Protein AF-A0A2P5BT93-F1 (afdb_monomer)

Nearest PDB structures (foldseek):
  8hjg-assembly2_B  TM=9.928E-01  e=2.5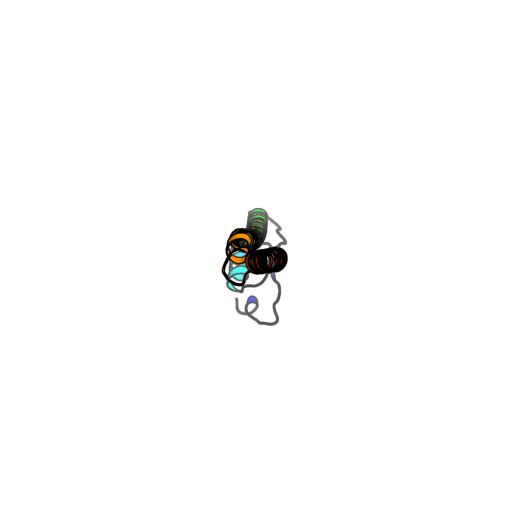10E-03  Siraitia grosvenorii
  8hjl-assembly1_B  TM=9.940E-01  e=2.510E-03  Siraitia grosvenorii
  8hjf-assembly1_B  TM=9.928E-01  e=3.317E-03  Siraitia grosvenorii
  7yf5-assembly1_A  TM=9.701E-01  e=2.874E-02  Homo sapiens
  7yf5-assembly1_B  TM=9.695E-01  e=6.629E-02  Homo sapiens

Solvent-accessible surface area (backbone atoms only — not comparable to full-atom values): 5683 Å² total; per-residue (Å²): 106,86,65,57,61,33,89,89,49,77,63,42,82,39,43,28,46,70,68,58,49,52,52,28,61,76,44,72,32,52,71,46,73,52,56,82,63,84,67,11,57,58,46,38,48,51,55,54,52,50,54,54,51,52,54,48,54,52,52,51,52,54,49,51,51,53,52,51,54,60,68,47,42,64,60,53,27,60,35,94,84,16,65,56,34,49,53,50,53,52,52,51,53,51,53,53,57,62,73,76,107

Organism: Trema orientale (NCBI:txid63057)

pLDDT: mean 88.94, std 6.14, range [55.22, 97.0]

InterPro domains:
  IPR002213 UDP-glucuronosyl/UDP-glucosyltransferase [PF00201] (3-70)

Sequence (101 aa):
MKILTHKSVQGFLSHCGWNSVLESISAGVPILTWPMMAEQSQNARMVLEEIKSQELKKMVEELRKKVKEVADMPKKAVEKGGFSWQALNSLINEACKFRAK

Secondary structure (DSSP, 8-state):
-TTTTSTT---EEE---HHHHHHHHHHTPPEEE---STTHHHHHHHHHHHHHHHHHHHHHHHHHHHHHHHHHHHHHHHSTTSHHHHHHHHHHHHHHHHHT-

Mean predicted aligned error: 9.79 Å

Foldseek 3Di:
DVVLLDPVQQEAEDLQDPVVVVVCVVSVHHYDHDHDDDCSVVSVVVVVVVVVVVVVVVVVVVVVVVVVVVVCLVVQQCPVPHVVVVVVVVVVVVVVVVVVD

Structure (mmCIF, N/CA/C/O backbone):
data_AF-A0A2P5BT93-F1
#
_entry.id   AF-A0A2P5BT93-F1
#
loop_
_atom_site.group_PDB
_atom_site.id
_atom_site.type_symbol
_atom_site.label_atom_id
_atom_site.label_alt_id
_atom_site.label_comp_id
_atom_site.label_asym_id
_atom_site.label_entity_id
_atom_site.label_seq_id
_atom_site.pdbx_PDB_ins_code
_atom_site.Cartn_x
_atom_site.Cartn_y
_atom_site.Cartn_z
_atom_site.occupancy
_atom_site.B_iso_or_equiv
_atom_site.auth_seq_id
_atom_site.auth_comp_id
_atom_site.auth_asym_id
_atom_site.auth_atom_id
_atom_site.pdbx_PDB_model_num
ATOM 1 N N . MET A 1 1 ? 3.382 2.830 -23.163 1.00 66.56 1 MET A N 1
ATOM 2 C CA . MET A 1 1 ? 2.074 2.500 -22.516 1.00 66.56 1 MET A CA 1
ATOM 3 C C . MET A 1 1 ? 1.139 1.459 -23.175 1.00 66.56 1 MET A C 1
ATOM 5 O O . MET A 1 1 ? 0.402 0.838 -22.415 1.00 66.56 1 MET A O 1
ATOM 9 N N . LYS A 1 2 ? 1.091 1.219 -24.503 1.00 81.88 2 LYS A N 1
ATOM 10 C CA . LYS A 1 2 ? 0.090 0.285 -25.106 1.00 81.88 2 LYS A CA 1
ATOM 11 C C . LYS A 1 2 ? 0.085 -1.143 -24.521 1.00 81.88 2 LYS A C 1
ATOM 13 O O . LYS A 1 2 ? -0.960 -1.773 -24.488 1.00 81.88 2 LYS A O 1
ATOM 18 N N . ILE A 1 3 ? 1.238 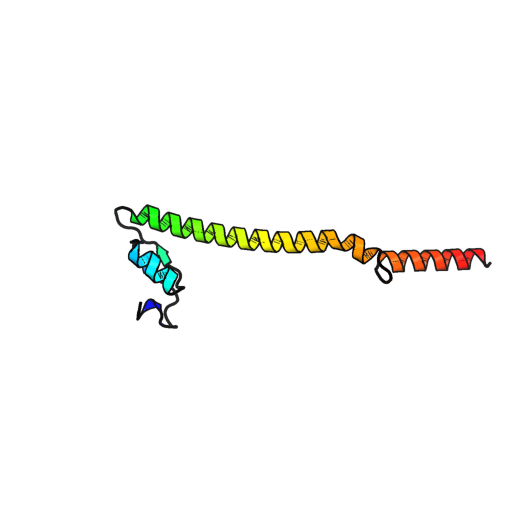-1.636 -24.061 1.00 90.19 3 ILE A N 1
ATOM 19 C CA . ILE A 1 3 ? 1.370 -2.978 -23.467 1.00 90.19 3 ILE A CA 1
ATOM 20 C C . ILE A 1 3 ? 0.985 -2.961 -21.982 1.00 90.19 3 ILE A C 1
ATOM 22 O O . ILE A 1 3 ? 0.150 -3.751 -21.567 1.00 90.19 3 ILE A O 1
ATOM 26 N N . LEU A 1 4 ? 1.533 -2.030 -21.190 1.00 90.25 4 LEU A N 1
ATOM 27 C CA . LEU A 1 4 ? 1.289 -1.963 -19.738 1.00 90.25 4 LEU A CA 1
ATOM 28 C C . LEU A 1 4 ? -0.175 -1.688 -19.367 1.00 90.25 4 LEU A C 1
ATOM 30 O O . LEU A 1 4 ? -0.612 -2.062 -18.292 1.00 90.25 4 LEU A O 1
ATOM 34 N N . THR A 1 5 ? -0.939 -1.056 -20.254 1.00 92.69 5 THR A N 1
ATOM 35 C CA . THR A 1 5 ? -2.373 -0.782 -20.039 1.00 92.69 5 THR A CA 1
ATOM 36 C C . THR A 1 5 ? -3.277 -1.963 -20.397 1.00 92.69 5 THR A C 1
ATOM 38 O O . THR A 1 5 ? -4.489 -1.908 -20.187 1.00 92.69 5 THR A O 1
ATOM 41 N N . HIS A 1 6 ? -2.720 -3.038 -20.958 1.00 93.25 6 HIS A N 1
ATOM 42 C CA . HIS A 1 6 ? -3.491 -4.213 -21.330 1.00 93.25 6 HIS A CA 1
ATOM 43 C C . HIS A 1 6 ? -3.895 -5.015 -20.086 1.00 93.25 6 HIS A C 1
ATOM 45 O O . HIS A 1 6 ? -3.054 -5.321 -19.246 1.00 93.25 6 HIS A O 1
ATOM 51 N N . LYS A 1 7 ? -5.165 -5.440 -19.999 1.00 91.44 7 LYS A N 1
ATOM 52 C CA . LYS A 1 7 ? -5.728 -6.129 -18.815 1.00 91.44 7 LYS A CA 1
ATOM 53 C C . LYS A 1 7 ? -4.982 -7.402 -18.395 1.00 91.44 7 LYS A C 1
ATOM 55 O O . LYS A 1 7 ? -5.062 -7.798 -17.240 1.00 91.44 7 LYS A O 1
ATOM 60 N N . SER A 1 8 ? -4.289 -8.063 -19.323 1.00 94.75 8 SER A N 1
ATOM 61 C CA . SER A 1 8 ? -3.494 -9.265 -19.021 1.00 94.75 8 SER A CA 1
ATOM 62 C C . SER A 1 8 ? -2.170 -8.966 -18.309 1.00 94.75 8 SER A C 1
ATOM 64 O O . SER A 1 8 ? -1.547 -9.892 -17.796 1.00 94.75 8 SER A O 1
ATOM 66 N N . VAL A 1 9 ? -1.718 -7.708 -18.290 1.00 93.44 9 VAL A N 1
ATOM 67 C CA . VAL A 1 9 ? -0.477 -7.310 -17.622 1.00 93.44 9 VAL A CA 1
ATOM 68 C C . VAL A 1 9 ? -0.780 -6.996 -16.162 1.00 93.44 9 VAL A C 1
ATOM 70 O O . VAL A 1 9 ? -1.511 -6.062 -15.854 1.00 93.44 9 VAL A O 1
ATOM 73 N N . GLN A 1 10 ? -0.202 -7.791 -15.263 1.00 91.94 10 GLN A N 1
ATOM 74 C CA . GLN A 1 10 ? -0.382 -7.652 -13.811 1.00 91.94 10 GLN A CA 1
ATOM 75 C C . GLN A 1 10 ? 0.891 -7.200 -13.086 1.00 91.94 10 GLN A C 1
ATOM 77 O O . GLN A 1 10 ? 0.860 -6.950 -11.886 1.00 91.94 10 GLN A O 1
ATOM 82 N N . GLY A 1 11 ? 2.013 -7.092 -13.797 1.00 91.12 11 GLY A N 1
ATOM 83 C CA . GLY A 1 11 ? 3.284 -6.679 -13.221 1.00 91.12 11 GLY A CA 1
ATOM 84 C C . GLY A 1 11 ? 4.273 -6.239 -14.291 1.00 91.12 11 GLY A C 1
ATOM 85 O O . GLY A 1 11 ? 4.186 -6.667 -15.444 1.00 91.12 11 GLY A O 1
ATOM 86 N N . PHE A 1 12 ? 5.212 -5.383 -13.899 1.00 93.56 12 PHE A N 1
ATOM 87 C CA . PHE A 1 12 ? 6.243 -4.840 -14.774 1.00 93.56 12 PHE A CA 1
ATOM 88 C C . PHE A 1 12 ? 7.628 -5.004 -14.140 1.00 93.56 12 PHE A C 1
ATOM 90 O O . PHE A 1 12 ? 7.938 -4.361 -13.145 1.00 93.56 12 PHE A O 1
ATOM 97 N N . LEU A 1 13 ? 8.479 -5.859 -14.709 1.00 93.62 13 LEU A N 1
ATOM 98 C CA . LEU A 1 13 ? 9.884 -5.965 -14.308 1.00 93.62 13 LEU A CA 1
ATOM 99 C C . LEU A 1 13 ? 10.692 -4.872 -15.011 1.00 93.62 13 LEU A C 1
ATOM 101 O O . LEU A 1 13 ? 10.675 -4.784 -16.239 1.00 93.62 13 LEU A O 1
ATOM 105 N N . SER A 1 14 ? 11.408 -4.049 -14.250 1.00 92.19 14 SER A N 1
ATOM 106 C CA . SER A 1 14 ? 12.178 -2.943 -14.815 1.00 92.19 14 SER A CA 1
ATOM 107 C C . SER A 1 14 ? 13.442 -2.665 -14.019 1.00 92.19 14 SER A C 1
ATOM 109 O O . SER A 1 14 ? 13.504 -2.886 -12.812 1.00 92.19 14 SER A O 1
ATOM 111 N N . HIS A 1 15 ? 14.430 -2.088 -14.697 1.00 91.19 15 HIS A N 1
ATOM 112 C CA . HIS A 1 15 ? 15.636 -1.568 -14.071 1.00 91.19 15 HIS A CA 1
ATOM 113 C C . HIS A 1 15 ? 15.407 -0.292 -13.246 1.00 91.19 15 HIS A C 1
ATOM 115 O O . HIS A 1 15 ? 16.361 0.267 -12.731 1.00 91.19 15 HIS A O 1
ATOM 121 N N . CYS A 1 16 ? 14.169 0.193 -13.119 1.00 91.25 16 CYS A N 1
ATOM 122 C CA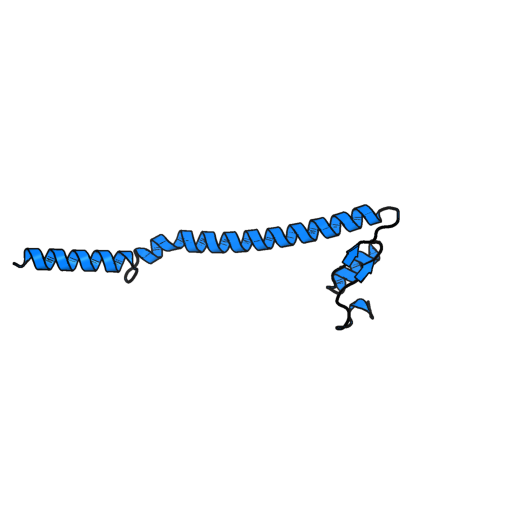 . CYS A 1 16 ? 13.817 1.390 -12.344 1.00 91.25 16 CYS A CA 1
ATOM 123 C C . CYS A 1 16 ? 14.430 2.696 -12.864 1.00 91.25 16 CYS A C 1
ATOM 125 O O . CYS A 1 16 ? 14.667 3.630 -12.096 1.00 91.25 16 CYS A O 1
ATOM 127 N N . GLY A 1 17 ? 14.646 2.803 -14.175 1.00 91.44 17 GLY A N 1
ATOM 128 C CA . GLY A 1 17 ? 14.833 4.107 -14.806 1.00 91.44 17 GLY A CA 1
ATOM 129 C C . GLY A 1 17 ? 13.586 4.969 -14.596 1.00 91.44 17 GLY A C 1
ATOM 130 O O . GLY A 1 17 ? 12.465 4.452 -14.586 1.00 91.44 17 GLY A O 1
ATOM 131 N N . TRP A 1 18 ? 13.766 6.280 -14.430 1.00 91.25 18 TRP A N 1
ATOM 132 C CA . TRP A 1 18 ? 12.678 7.187 -14.037 1.00 91.25 18 TRP A CA 1
ATOM 133 C C . TRP A 1 18 ? 11.459 7.124 -14.974 1.00 91.25 18 TRP A C 1
ATOM 135 O O . TRP A 1 18 ? 10.318 7.058 -14.519 1.00 91.25 18 TRP A O 1
ATOM 145 N N . ASN A 1 19 ? 11.692 7.017 -16.286 1.00 92.19 19 ASN A N 1
ATOM 146 C CA . ASN A 1 19 ? 10.619 6.857 -17.273 1.00 92.19 19 ASN A CA 1
ATOM 147 C C . ASN A 1 19 ? 9.810 5.571 -17.056 1.00 92.19 19 ASN A C 1
ATOM 149 O O . ASN A 1 19 ? 8.585 5.602 -17.108 1.00 92.19 19 ASN A O 1
ATOM 153 N N . SER A 1 20 ? 10.473 4.447 -16.771 1.00 91.38 20 SER A N 1
ATOM 154 C CA . SER A 1 20 ? 9.782 3.179 -16.519 1.00 91.38 20 SER A CA 1
ATOM 155 C C . SER A 1 20 ? 8.967 3.213 -15.229 1.00 91.38 20 SER A C 1
ATOM 157 O O . SER A 1 20 ? 7.868 2.664 -15.192 1.00 91.38 20 SER A O 1
ATOM 159 N N . VAL A 1 21 ? 9.468 3.885 -14.188 1.00 91.62 21 VAL A N 1
ATOM 160 C CA . VAL A 1 21 ? 8.706 4.107 -12.950 1.00 91.62 21 VAL A CA 1
ATOM 161 C C . VAL A 1 21 ? 7.427 4.893 -13.253 1.00 91.62 21 VAL A C 1
ATOM 163 O O . VAL A 1 21 ? 6.339 4.461 -12.870 1.00 91.62 21 VAL A O 1
ATOM 166 N N . LEU A 1 22 ? 7.529 5.992 -14.006 1.00 91.19 22 LEU A N 1
ATOM 167 C CA . LEU A 1 22 ? 6.372 6.806 -14.387 1.00 91.19 22 LEU A CA 1
ATOM 168 C C . LEU A 1 22 ? 5.373 6.049 -15.270 1.00 91.19 22 LEU A C 1
ATOM 170 O O . LEU A 1 22 ? 4.165 6.184 -15.067 1.00 91.19 22 LEU A O 1
ATOM 174 N N . GLU A 1 23 ? 5.841 5.232 -16.215 1.00 92.31 23 GLU A N 1
ATOM 175 C CA . GLU A 1 23 ? 4.963 4.390 -17.033 1.00 92.31 23 GLU A CA 1
ATOM 176 C C . GLU A 1 23 ? 4.203 3.361 -16.187 1.00 92.31 23 GLU A C 1
ATOM 178 O O . GLU A 1 23 ? 3.008 3.160 -16.412 1.00 92.31 23 GLU A O 1
ATOM 183 N N . SER A 1 24 ? 4.865 2.747 -15.200 1.00 91.56 24 SER A N 1
ATOM 184 C CA . SER A 1 24 ? 4.240 1.781 -14.288 1.00 91.56 24 SER A CA 1
ATOM 185 C C . SER A 1 24 ? 3.157 2.430 -13.433 1.00 91.56 24 SER A C 1
ATOM 187 O O . SER A 1 24 ? 2.043 1.914 -13.349 1.00 91.56 24 SER A O 1
ATOM 189 N N . ILE A 1 25 ? 3.465 3.593 -12.846 1.00 89.81 25 ILE A N 1
ATOM 190 C CA . ILE A 1 25 ? 2.527 4.365 -12.021 1.00 89.81 25 ILE A CA 1
ATOM 191 C C . ILE A 1 25 ? 1.329 4.805 -12.863 1.00 89.81 25 ILE A C 1
ATOM 193 O O . ILE A 1 25 ? 0.186 4.604 -12.461 1.00 89.81 25 ILE A O 1
ATOM 197 N N . SER A 1 26 ? 1.579 5.344 -14.058 1.00 91.00 26 SER A N 1
ATOM 198 C CA . SER A 1 26 ? 0.522 5.818 -14.960 1.00 91.00 26 SER A CA 1
ATOM 199 C C . SER A 1 26 ? -0.373 4.682 -15.460 1.00 91.00 26 SER A C 1
ATOM 201 O O . SER A 1 26 ? -1.559 4.893 -15.698 1.00 91.00 26 SER A O 1
ATOM 203 N N . ALA A 1 27 ? 0.178 3.477 -15.631 1.00 92.00 27 ALA A N 1
ATOM 204 C CA . ALA A 1 27 ? -0.588 2.294 -16.016 1.00 92.00 27 ALA A CA 1
ATOM 205 C C . ALA A 1 27 ? -1.282 1.607 -14.824 1.00 92.00 27 ALA A C 1
ATOM 207 O O . ALA A 1 27 ? -2.109 0.726 -15.043 1.00 92.00 27 ALA A O 1
ATOM 208 N N . GLY A 1 28 ? -0.956 1.984 -13.582 1.00 90.06 28 GLY A N 1
ATOM 209 C CA . GLY A 1 28 ? -1.465 1.329 -12.375 1.00 90.06 28 GLY A CA 1
ATOM 210 C C . GLY A 1 28 ? -0.952 -0.102 -12.190 1.00 90.06 28 GLY A C 1
ATOM 211 O O . GLY A 1 28 ? -1.615 -0.911 -11.546 1.00 90.06 28 GLY A O 1
ATOM 212 N N . VAL A 1 29 ? 0.208 -0.430 -12.767 1.00 91.88 29 VAL A N 1
ATOM 213 C CA . VAL A 1 29 ? 0.795 -1.774 -12.719 1.00 91.88 29 VAL A CA 1
ATOM 214 C C . VAL A 1 29 ? 1.912 -1.807 -11.669 1.00 91.88 29 VAL A C 1
ATOM 216 O O . VAL A 1 29 ? 2.769 -0.919 -11.678 1.00 91.88 29 VAL A O 1
ATOM 219 N N . PRO A 1 30 ? 1.950 -2.810 -10.774 1.00 90.31 30 PRO A N 1
ATOM 220 C CA . PRO A 1 30 ? 3.057 -3.000 -9.839 1.00 90.31 30 PRO A CA 1
ATOM 221 C C . PRO A 1 30 ? 4.401 -3.188 -10.556 1.00 90.31 30 PRO A C 1
ATOM 223 O O . PRO A 1 30 ? 4.503 -3.979 -11.497 1.00 90.31 30 PRO A O 1
ATOM 226 N N . ILE A 1 31 ? 5.443 -2.502 -10.081 1.00 92.19 31 ILE A N 1
ATOM 227 C CA . ILE A 1 31 ? 6.807 -2.611 -10.614 1.00 92.19 31 ILE A CA 1
ATOM 228 C C . ILE A 1 31 ? 7.656 -3.546 -9.747 1.00 92.19 31 ILE A C 1
ATOM 230 O O . ILE A 1 31 ? 7.763 -3.362 -8.535 1.00 92.19 31 ILE A O 1
ATOM 234 N N . LEU A 1 32 ? 8.283 -4.542 -10.372 1.00 91.44 32 LEU A N 1
ATOM 235 C CA . LEU A 1 32 ? 9.330 -5.352 -9.761 1.00 91.44 32 LEU A CA 1
ATOM 236 C C . LEU A 1 32 ? 10.681 -4.732 -10.118 1.00 91.44 32 LEU A C 1
ATOM 238 O O . LEU A 1 32 ? 11.027 -4.590 -11.292 1.00 91.44 32 LEU A O 1
ATOM 242 N N . THR A 1 33 ? 11.423 -4.323 -9.094 1.00 90.75 33 THR A N 1
ATOM 243 C CA . THR A 1 33 ? 12.639 -3.527 -9.256 1.00 90.75 33 THR A CA 1
ATOM 244 C C . THR A 1 33 ? 13.865 -4.411 -9.491 1.00 90.75 33 THR A C 1
ATOM 246 O O . THR A 1 33 ? 14.186 -5.238 -8.639 1.00 90.75 33 THR A O 1
ATOM 249 N N . TRP A 1 34 ? 14.586 -4.199 -10.592 1.00 92.44 34 TRP A N 1
ATOM 250 C CA . TRP A 1 34 ? 15.845 -4.880 -10.929 1.00 92.44 34 TRP A CA 1
ATOM 251 C C . TRP A 1 34 ? 16.942 -3.868 -11.314 1.00 92.44 34 TRP A C 1
ATOM 253 O O . TRP A 1 34 ? 17.359 -3.808 -12.472 1.00 92.44 34 TRP A O 1
ATOM 263 N N . PRO A 1 35 ? 17.377 -2.995 -10.387 1.00 89.06 35 PRO A N 1
ATOM 264 C CA . PRO A 1 35 ? 18.322 -1.926 -10.704 1.00 89.06 35 PRO A CA 1
ATOM 265 C C . PRO A 1 35 ? 19.679 -2.490 -11.142 1.00 89.06 35 PRO A C 1
ATOM 267 O O . PRO A 1 35 ? 20.183 -3.435 -10.539 1.00 89.06 35 PRO A O 1
ATOM 270 N N . MET A 1 36 ? 20.280 -1.894 -12.174 1.00 87.56 36 MET A N 1
ATOM 271 C CA . MET A 1 36 ? 21.562 -2.343 -12.728 1.00 87.56 36 MET A CA 1
ATOM 272 C C . MET A 1 36 ? 22.681 -1.320 -12.517 1.00 87.56 36 MET A C 1
ATOM 274 O O . MET A 1 36 ? 23.755 -1.706 -12.069 1.00 87.56 36 MET A O 1
ATOM 278 N N . MET A 1 37 ? 22.456 -0.031 -12.812 1.00 86.12 37 MET A N 1
ATOM 279 C CA . MET A 1 37 ? 23.468 1.037 -12.676 1.00 86.12 37 MET A CA 1
ATOM 280 C C . MET A 1 37 ? 22.843 2.424 -12.423 1.00 86.12 37 MET A C 1
ATOM 282 O O . MET A 1 37 ? 21.641 2.605 -12.589 1.00 86.12 37 MET A O 1
ATOM 286 N N . ALA A 1 38 ? 23.670 3.415 -12.065 1.00 86.25 38 ALA A N 1
ATOM 287 C CA . ALA A 1 38 ? 23.291 4.826 -11.886 1.00 86.25 38 ALA A CA 1
ATOM 288 C C . ALA A 1 38 ? 22.216 5.067 -10.795 1.00 86.25 38 ALA A C 1
ATOM 290 O O . ALA A 1 38 ? 22.258 4.445 -9.731 1.00 86.25 38 ALA A O 1
ATOM 291 N N . GLU A 1 39 ? 21.274 5.986 -11.023 1.00 87.00 39 GLU A N 1
ATOM 292 C CA . GLU A 1 39 ? 20.245 6.425 -10.065 1.00 87.00 39 GLU A CA 1
ATOM 293 C C . GLU A 1 39 ? 19.106 5.410 -9.856 1.00 87.00 39 GLU A C 1
ATOM 295 O O . GLU A 1 39 ? 18.229 5.583 -9.009 1.00 87.00 39 GLU A O 1
ATOM 300 N N . GLN A 1 40 ? 19.132 4.306 -10.598 1.00 88.88 40 GLN A N 1
ATOM 301 C CA . GLN A 1 40 ? 18.116 3.254 -10.588 1.00 88.88 40 GLN A CA 1
ATOM 302 C C . GLN A 1 40 ? 17.872 2.657 -9.199 1.00 88.88 40 GLN A C 1
ATOM 304 O O . GLN A 1 40 ? 16.738 2.335 -8.843 1.00 88.88 40 GLN A O 1
ATOM 309 N N . SER A 1 41 ? 18.927 2.534 -8.391 1.00 88.25 41 SER A N 1
ATOM 310 C CA . SER A 1 41 ? 18.836 2.050 -7.011 1.00 88.25 41 SER A CA 1
ATOM 311 C C . SER A 1 41 ? 18.082 3.031 -6.105 1.00 88.25 41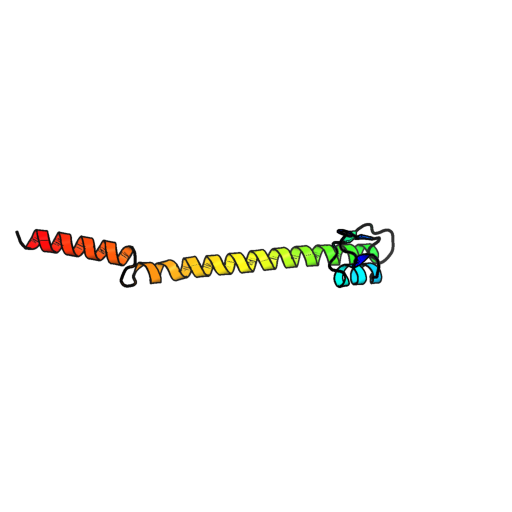 SER A C 1
ATOM 313 O O . SER A 1 41 ? 17.282 2.610 -5.267 1.00 88.25 41 SER A O 1
ATOM 315 N N . GLN A 1 42 ? 18.274 4.337 -6.307 1.00 89.50 42 GLN A N 1
ATOM 316 C CA . GLN A 1 42 ? 17.565 5.388 -5.578 1.00 89.50 42 GLN A CA 1
ATOM 317 C C . GLN A 1 42 ? 16.092 5.431 -5.987 1.00 89.50 42 GLN A C 1
ATOM 319 O O . GLN A 1 42 ? 15.221 5.479 -5.120 1.00 89.50 42 GLN A O 1
ATOM 324 N N . ASN A 1 43 ? 15.804 5.315 -7.285 1.00 89.62 43 ASN A N 1
ATOM 325 C CA . ASN A 1 43 ? 14.434 5.234 -7.792 1.00 89.62 43 ASN A CA 1
ATOM 326 C C . ASN A 1 43 ? 13.702 3.999 -7.248 1.00 89.62 43 ASN A C 1
ATOM 328 O O . ASN A 1 43 ? 12.574 4.108 -6.773 1.00 89.62 43 ASN A O 1
ATOM 332 N N . ALA A 1 44 ? 14.351 2.829 -7.261 1.00 89.75 44 ALA A N 1
ATOM 333 C CA . ALA A 1 44 ? 13.792 1.602 -6.695 1.00 89.75 44 ALA A CA 1
ATOM 334 C C . ALA A 1 44 ? 13.455 1.770 -5.205 1.00 89.75 44 ALA A C 1
ATOM 336 O O . ALA A 1 44 ? 12.371 1.388 -4.760 1.00 89.75 44 ALA A O 1
ATOM 337 N N . ARG A 1 45 ? 14.359 2.391 -4.438 1.00 89.31 45 ARG A N 1
ATOM 338 C CA . ARG A 1 45 ? 14.140 2.680 -3.020 1.00 89.31 45 ARG A CA 1
ATOM 339 C C . ARG A 1 45 ? 12.967 3.637 -2.802 1.00 89.31 45 ARG A C 1
ATOM 341 O O . ARG A 1 45 ? 12.129 3.352 -1.954 1.00 89.31 45 ARG A O 1
ATOM 348 N N . MET A 1 46 ? 12.876 4.713 -3.582 1.00 89.31 46 MET A N 1
ATOM 349 C CA . MET A 1 46 ? 11.779 5.682 -3.498 1.00 89.31 46 MET A CA 1
ATOM 350 C C . MET A 1 46 ? 10.417 5.015 -3.729 1.00 89.31 46 MET A C 1
ATOM 352 O O . MET A 1 46 ? 9.484 5.236 -2.960 1.00 89.31 46 MET A O 1
ATOM 356 N N . VAL A 1 47 ? 10.311 4.151 -4.743 1.00 87.81 47 VAL A N 1
ATOM 357 C CA . VAL A 1 47 ? 9.070 3.414 -5.026 1.00 87.81 47 VAL A CA 1
ATOM 358 C C . VAL A 1 47 ? 8.678 2.514 -3.849 1.00 87.81 47 VAL A C 1
ATOM 360 O O . VAL A 1 47 ? 7.518 2.504 -3.440 1.00 87.81 47 VAL A O 1
ATOM 363 N N . LEU A 1 48 ? 9.634 1.784 -3.267 1.00 86.25 48 LEU A N 1
ATOM 364 C CA . LEU A 1 48 ? 9.378 0.919 -2.111 1.00 86.25 48 LEU A CA 1
ATOM 365 C C . LEU A 1 48 ? 8.981 1.708 -0.857 1.00 86.25 48 LEU A C 1
ATOM 367 O O . LEU A 1 48 ? 8.110 1.271 -0.105 1.00 86.25 48 LEU A O 1
ATOM 371 N N . GLU A 1 49 ? 9.622 2.849 -0.608 1.00 88.75 49 GLU A N 1
ATOM 372 C CA . GLU A 1 49 ? 9.301 3.721 0.524 1.00 88.75 49 GLU A CA 1
ATOM 373 C C . GLU A 1 49 ? 7.894 4.316 0.394 1.00 88.75 49 GLU A C 1
ATOM 375 O O . GLU A 1 49 ? 7.142 4.315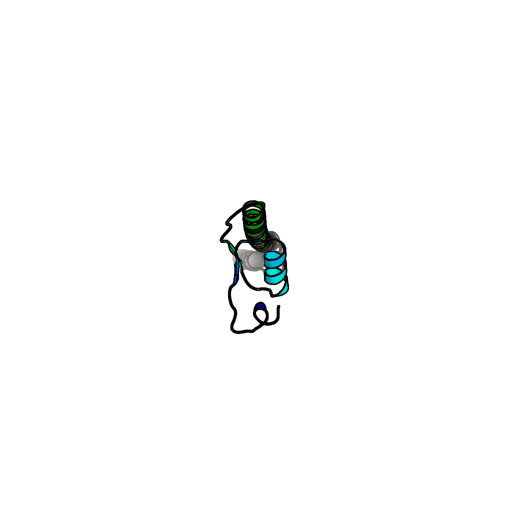 1.372 1.00 88.75 49 GLU A O 1
ATOM 380 N N . GLU A 1 50 ? 7.491 4.737 -0.807 1.00 85.19 50 GLU A N 1
ATOM 381 C CA . GLU A 1 50 ? 6.146 5.270 -1.028 1.00 85.19 50 GLU A CA 1
ATOM 382 C C . GLU A 1 50 ? 5.072 4.188 -0.854 1.00 85.19 50 GLU A C 1
ATOM 384 O O . GLU A 1 50 ? 4.064 4.435 -0.193 1.00 85.19 50 GLU A O 1
ATOM 389 N N . ILE A 1 51 ? 5.296 2.960 -1.344 1.00 80.81 51 ILE A N 1
ATOM 390 C CA . ILE A 1 51 ? 4.361 1.839 -1.125 1.00 80.81 51 ILE A CA 1
ATOM 391 C C . ILE A 1 51 ? 4.158 1.589 0.377 1.00 80.81 51 ILE A C 1
ATOM 393 O O . ILE A 1 51 ? 3.018 1.542 0.845 1.00 80.81 51 ILE A O 1
ATOM 397 N N . LYS A 1 52 ? 5.247 1.521 1.153 1.00 79.50 52 LYS A N 1
ATOM 398 C CA . LYS A 1 52 ? 5.181 1.344 2.615 1.00 79.50 52 LYS A CA 1
ATOM 399 C C . LYS A 1 52 ? 4.447 2.496 3.307 1.00 79.50 52 LYS A C 1
ATOM 401 O O . LYS A 1 52 ? 3.662 2.272 4.226 1.00 79.50 52 LYS A O 1
ATOM 406 N N . SER A 1 53 ? 4.680 3.731 2.863 1.00 83.56 53 SER A N 1
ATOM 407 C CA . SER A 1 53 ? 3.993 4.923 3.375 1.00 83.56 53 SER A CA 1
ATOM 408 C C . SER A 1 53 ? 2.481 4.845 3.144 1.00 83.56 53 SER A C 1
ATOM 410 O O . SER A 1 53 ? 1.693 5.143 4.044 1.00 83.56 53 SER A O 1
ATOM 412 N N . GLN A 1 54 ? 2.050 4.384 1.967 1.00 82.44 54 GLN A N 1
ATOM 413 C CA . GLN A 1 54 ? 0.632 4.215 1.643 1.00 82.44 54 GLN A CA 1
ATOM 414 C C . GLN A 1 54 ? -0.033 3.108 2.472 1.00 82.44 54 GLN A C 1
ATOM 416 O O . GLN A 1 54 ? -1.156 3.291 2.946 1.00 82.44 54 GLN A O 1
ATOM 421 N N . GLU A 1 55 ? 0.648 1.982 2.695 1.00 85.06 55 GLU A N 1
ATOM 422 C CA . GLU A 1 55 ? 0.168 0.921 3.591 1.00 85.06 55 GLU A CA 1
ATOM 423 C C . GLU A 1 55 ? 0.004 1.432 5.026 1.00 85.06 55 GLU A C 1
ATOM 425 O O . GLU A 1 55 ? -1.037 1.216 5.650 1.00 85.06 55 GLU A O 1
ATOM 430 N N . LEU A 1 56 ? 0.984 2.191 5.526 1.00 87.69 56 LEU A N 1
ATOM 431 C CA . LEU A 1 56 ? 0.914 2.797 6.851 1.00 87.69 56 LEU A CA 1
ATOM 432 C C . LEU A 1 56 ? -0.250 3.788 6.969 1.00 87.69 56 LEU A C 1
ATOM 434 O O . LEU A 1 56 ? -0.996 3.734 7.945 1.00 87.69 56 LEU A O 1
ATOM 438 N N . LYS A 1 57 ? -0.458 4.652 5.969 1.00 89.69 57 LYS A N 1
ATOM 439 C CA . LYS A 1 57 ? -1.593 5.591 5.939 1.00 89.69 57 LYS A CA 1
ATOM 440 C C . LYS A 1 57 ? -2.937 4.867 6.022 1.00 89.69 57 LYS A C 1
ATOM 442 O O . LYS A 1 57 ? -3.803 5.294 6.783 1.00 89.69 57 LYS A O 1
ATOM 447 N N . LYS A 1 58 ? -3.103 3.760 5.288 1.00 92.88 58 LYS A N 1
ATOM 448 C CA . LYS A 1 58 ? -4.323 2.936 5.344 1.00 92.88 58 LYS A CA 1
ATOM 449 C C . LYS A 1 58 ? -4.543 2.360 6.742 1.00 92.88 58 LYS A C 1
ATOM 451 O O . LYS A 1 58 ? -5.630 2.513 7.293 1.00 92.88 58 LYS A O 1
ATOM 456 N N . MET A 1 59 ? -3.504 1.772 7.338 1.00 92.44 59 MET A N 1
ATOM 457 C CA . MET A 1 59 ? -3.580 1.223 8.696 1.00 92.44 59 MET A CA 1
ATOM 458 C C . MET A 1 59 ? -3.928 2.295 9.738 1.00 92.44 59 MET A C 1
ATOM 460 O O . MET A 1 59 ? -4.754 2.058 10.620 1.00 92.44 59 MET A O 1
ATOM 464 N N . VAL A 1 60 ? -3.336 3.489 9.631 1.00 94.44 60 VAL A N 1
ATOM 465 C CA . VAL A 1 60 ? -3.610 4.614 10.540 1.00 94.44 60 VAL A CA 1
ATOM 466 C C . VAL A 1 60 ? -5.057 5.098 10.414 1.00 94.44 60 VAL A C 1
ATOM 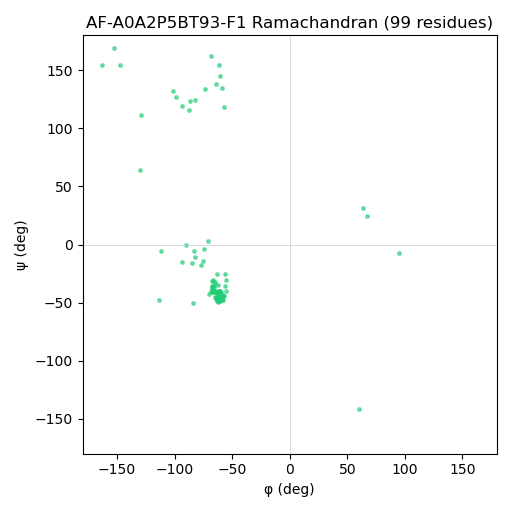468 O O . VAL A 1 60 ? -5.694 5.365 11.435 1.00 94.44 60 VAL A O 1
ATOM 471 N N . GLU A 1 61 ? -5.607 5.181 9.201 1.00 95.12 61 GLU A N 1
ATOM 472 C CA . GLU A 1 61 ? -6.998 5.607 9.004 1.00 95.12 61 GLU A CA 1
ATOM 473 C C . GLU A 1 61 ? -8.000 4.570 9.540 1.00 95.12 61 GLU A C 1
ATOM 475 O O . GLU A 1 61 ? -8.967 4.928 10.219 1.00 95.12 61 GLU A O 1
ATOM 480 N N . GLU A 1 62 ? -7.741 3.274 9.339 1.00 95.56 62 GLU A N 1
ATOM 481 C CA . GLU A 1 62 ? -8.553 2.208 9.940 1.00 95.56 62 GLU A CA 1
ATOM 482 C C . GLU A 1 62 ? -8.501 2.231 11.472 1.00 95.56 62 GLU A C 1
ATOM 484 O O . GLU A 1 62 ? -9.538 2.120 12.137 1.00 95.56 62 GLU A O 1
ATOM 489 N N . LEU A 1 63 ? -7.308 2.415 12.046 1.00 96.00 63 LEU A N 1
ATOM 490 C CA . LEU A 1 63 ? -7.132 2.559 13.488 1.00 96.00 63 LEU A CA 1
ATOM 491 C C . LEU A 1 63 ? -7.919 3.763 14.011 1.00 96.00 63 LEU A C 1
ATOM 493 O O . LEU A 1 63 ? -8.630 3.649 15.009 1.00 96.00 63 LEU A O 1
ATOM 497 N N . ARG A 1 64 ? -7.859 4.901 13.313 1.00 95.62 64 ARG A N 1
ATOM 498 C CA . ARG A 1 64 ? -8.598 6.113 13.679 1.00 95.62 64 ARG A CA 1
ATOM 499 C C . ARG A 1 64 ? -10.107 5.882 13.699 1.00 95.62 64 ARG A C 1
ATOM 501 O O . ARG A 1 64 ? -10.778 6.378 14.607 1.00 95.62 64 ARG A O 1
ATOM 508 N N . LYS A 1 65 ? -10.649 5.130 12.736 1.00 96.31 65 LYS A N 1
ATOM 509 C CA . LYS A 1 65 ? -12.073 4.769 12.708 1.00 96.31 65 LYS A CA 1
ATOM 510 C C . LYS A 1 65 ? -12.457 3.919 13.922 1.00 96.31 65 LYS A C 1
ATOM 512 O O . LYS A 1 65 ? -13.401 4.273 14.624 1.00 96.31 65 LYS A O 1
ATOM 517 N N . LYS A 1 66 ? -11.685 2.870 14.222 1.00 95.50 66 LYS A N 1
ATOM 518 C CA . LYS A 1 66 ? -11.915 2.012 15.398 1.00 95.50 66 LYS A CA 1
ATOM 519 C C . LYS A 1 66 ? -11.833 2.796 16.708 1.00 95.50 66 LYS A C 1
ATOM 521 O O . LYS A 1 66 ? -12.675 2.623 17.582 1.00 95.50 66 LYS A O 1
ATOM 526 N N . VAL A 1 67 ? -10.859 3.700 16.834 1.00 97.00 67 VAL A N 1
ATOM 527 C CA . VAL A 1 67 ? -10.718 4.567 18.016 1.00 97.00 67 VAL A CA 1
ATOM 528 C C . VAL A 1 67 ? -11.951 5.453 18.204 1.00 97.00 67 VAL A C 1
ATOM 530 O O . VAL A 1 67 ? -12.431 5.577 19.327 1.00 97.00 67 VAL A O 1
ATOM 533 N N . LYS A 1 68 ? -12.509 6.027 17.127 1.00 94.56 68 LYS A N 1
ATOM 534 C CA . LYS A 1 68 ? -13.764 6.797 17.205 1.00 94.56 68 LYS A CA 1
ATOM 535 C C . LYS A 1 68 ? -14.942 5.933 17.657 1.00 94.56 68 LYS A C 1
ATOM 537 O O . LYS A 1 68 ? -15.677 6.340 18.548 1.00 94.56 68 LYS A O 1
ATOM 542 N N . GLU A 1 69 ? -15.094 4.734 17.095 1.00 92.81 69 GLU A N 1
ATOM 543 C CA . GLU A 1 69 ? -16.171 3.808 17.476 1.00 92.81 69 GLU A CA 1
ATOM 544 C C . GLU A 1 69 ? -16.115 3.440 18.967 1.00 92.81 69 GLU A C 1
ATOM 546 O O . GLU A 1 69 ? -17.139 3.479 19.651 1.00 92.81 69 GLU A O 1
ATOM 551 N N . VAL A 1 70 ? -14.919 3.146 19.486 1.00 92.31 70 VAL A N 1
ATOM 552 C CA . VAL A 1 70 ? -14.700 2.867 20.914 1.00 92.31 70 VAL A CA 1
ATOM 553 C C . VAL A 1 70 ? -14.966 4.107 21.771 1.00 92.31 70 VAL A C 1
ATOM 555 O O . VAL A 1 70 ? -15.586 3.993 22.825 1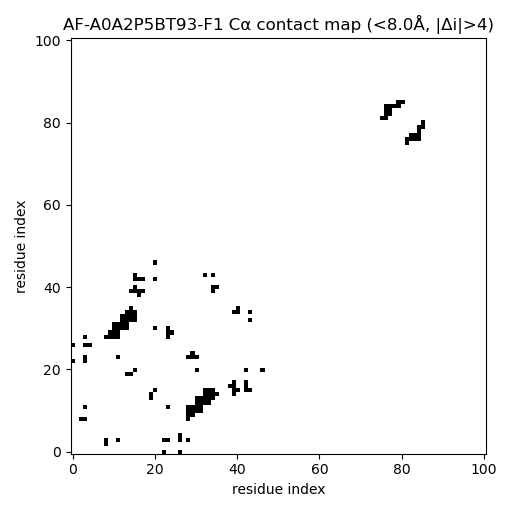.00 92.31 70 VAL A O 1
ATOM 558 N N . ALA A 1 71 ? -14.553 5.294 21.322 1.00 92.56 71 ALA A N 1
ATOM 559 C CA . ALA A 1 71 ? -14.779 6.544 22.048 1.00 92.56 71 ALA A CA 1
ATOM 560 C C . ALA A 1 71 ? -16.268 6.930 22.140 1.00 92.56 71 ALA A C 1
ATOM 562 O O . ALA A 1 71 ? -16.687 7.531 23.130 1.00 92.56 71 ALA A O 1
ATOM 563 N N . ASP A 1 72 ? -17.076 6.566 21.142 1.00 91.56 72 ASP A N 1
ATOM 564 C CA . ASP A 1 72 ? -18.517 6.836 21.122 1.00 91.56 72 ASP A CA 1
ATOM 565 C C . ASP A 1 72 ? -19.344 5.776 21.875 1.00 91.56 72 ASP A C 1
ATOM 567 O O . ASP A 1 72 ? -20.507 6.020 22.213 1.00 91.56 72 ASP A O 1
ATOM 571 N N . MET A 1 73 ? -18.763 4.609 22.175 1.00 86.25 73 MET A N 1
ATOM 572 C CA . MET A 1 73 ? -19.449 3.501 22.850 1.00 86.25 73 MET A CA 1
ATOM 573 C C . MET A 1 73 ? -20.052 3.884 24.220 1.00 86.25 73 MET A C 1
ATOM 575 O O . MET A 1 73 ? -21.217 3.547 24.441 1.00 86.25 73 MET A O 1
ATOM 579 N N . PRO A 1 74 ? -19.364 4.619 25.123 1.00 89.69 74 PRO A N 1
ATOM 580 C CA . PRO A 1 74 ? -19.941 5.014 26.409 1.00 89.69 74 PRO A CA 1
ATOM 581 C C . PRO A 1 74 ? -21.191 5.882 26.261 1.00 89.69 74 PRO A C 1
ATOM 583 O O . PRO A 1 74 ? -22.159 5.669 26.986 1.00 89.69 74 PRO A O 1
ATOM 586 N N . LYS A 1 75 ? -21.199 6.820 25.300 1.00 88.12 75 LYS A N 1
ATOM 587 C CA . LYS A 1 75 ? -22.351 7.701 25.039 1.00 88.12 75 LYS A CA 1
ATOM 588 C C . LYS A 1 75 ? -23.567 6.884 24.604 1.00 88.12 75 LYS A C 1
ATOM 590 O O . LYS A 1 75 ? -24.622 6.979 25.220 1.00 88.12 75 LYS A O 1
ATOM 595 N N . LYS A 1 76 ? -23.382 5.985 23.634 1.00 86.50 76 LYS A N 1
ATOM 596 C CA . LYS A 1 76 ? -24.445 5.084 23.157 1.00 86.50 76 LYS A CA 1
ATOM 597 C C . LYS A 1 76 ? -24.949 4.131 24.241 1.00 86.50 76 LYS A C 1
ATOM 599 O O . LYS A 1 76 ? -26.128 3.797 24.269 1.00 86.50 76 LYS A O 1
ATOM 604 N N . ALA A 1 77 ? -24.071 3.677 25.137 1.00 86.12 77 ALA A N 1
ATOM 605 C CA . ALA A 1 77 ? -24.450 2.762 26.209 1.00 86.12 77 ALA A CA 1
ATOM 606 C C . ALA A 1 77 ? -25.377 3.417 27.251 1.00 86.12 77 ALA A C 1
ATOM 608 O O . ALA A 1 77 ? -26.224 2.722 27.819 1.00 86.12 77 ALA A O 1
ATOM 609 N N . VAL A 1 78 ? -25.233 4.729 27.489 1.00 86.88 78 VAL A N 1
ATOM 610 C CA . VAL A 1 78 ? -26.038 5.489 28.468 1.00 86.88 78 VAL A CA 1
ATOM 611 C C . VAL A 1 78 ? -27.274 6.178 27.874 1.00 86.88 78 VAL A C 1
ATOM 613 O O . VAL A 1 78 ? -28.160 6.582 28.627 1.00 86.88 78 VAL A O 1
ATOM 616 N N . GLU A 1 79 ? -27.363 6.314 26.550 1.00 88.50 79 GLU A N 1
ATOM 617 C CA . GLU A 1 79 ? -28.547 6.841 25.856 1.00 88.50 79 GLU A CA 1
ATOM 618 C C . GLU A 1 79 ? -29.799 5.966 26.082 1.00 88.50 79 GLU A C 1
ATOM 620 O O . GLU A 1 79 ? -29.702 4.768 26.360 1.00 88.50 79 GLU A O 1
ATOM 625 N N . LYS A 1 80 ? -31.005 6.554 25.968 1.00 80.44 80 LYS A N 1
ATOM 626 C CA . LYS A 1 80 ? -32.278 5.828 26.159 1.00 80.44 80 LYS A CA 1
ATOM 627 C C . LYS A 1 80 ? -32.359 4.633 25.203 1.00 80.44 80 LYS A C 1
ATOM 629 O O . LYS A 1 80 ? -32.378 4.812 23.991 1.00 80.44 80 LYS A O 1
ATOM 634 N N . GLY A 1 81 ? -32.447 3.428 25.766 1.00 81.00 81 GLY A N 1
ATOM 635 C CA . GLY A 1 81 ? -32.445 2.170 25.013 1.00 81.00 81 GLY A CA 1
ATOM 636 C C . GLY A 1 81 ? -31.071 1.498 24.881 1.00 81.00 81 GLY A C 1
ATOM 637 O O . GLY A 1 81 ? -31.026 0.352 24.443 1.00 81.00 81 GLY A O 1
ATOM 638 N N . GLY A 1 82 ? -29.981 2.145 25.304 1.00 87.88 82 GLY A N 1
ATOM 639 C CA . GLY A 1 82 ? -28.649 1.545 25.412 1.00 87.88 82 GLY A CA 1
ATOM 640 C C . GLY A 1 82 ? -28.556 0.489 26.519 1.00 87.88 82 GLY A C 1
ATOM 641 O O . GLY A 1 82 ? -29.392 0.438 27.422 1.00 87.88 82 GLY A O 1
ATOM 642 N N . PHE A 1 83 ? -27.529 -0.365 26.464 1.00 84.00 83 PHE A N 1
ATOM 643 C CA . PHE A 1 83 ? -27.403 -1.510 27.377 1.00 84.00 83 PHE A CA 1
ATOM 644 C C . PHE A 1 83 ? -27.320 -1.088 28.853 1.00 84.00 83 PHE A C 1
ATOM 646 O O . PHE A 1 83 ? -28.044 -1.628 29.688 1.00 84.00 83 PHE A O 1
ATOM 653 N N . SER A 1 84 ? -26.513 -0.070 29.178 1.00 87.38 84 SER A N 1
ATOM 654 C CA . SER A 1 84 ? -26.415 0.448 30.550 1.00 87.38 84 SER A CA 1
ATOM 655 C C . SER A 1 84 ? -27.718 1.115 31.002 1.00 87.38 84 SER A C 1
ATOM 657 O O . SER A 1 84 ? -28.104 0.979 32.161 1.00 87.38 84 SER A O 1
ATOM 659 N N . TRP A 1 85 ? -28.429 1.791 30.090 1.00 87.94 85 TRP A N 1
ATOM 660 C CA . TRP A 1 85 ? -29.740 2.384 30.372 1.00 87.94 85 TRP A CA 1
ATOM 661 C C . TRP A 1 85 ? -30.794 1.317 30.703 1.00 87.94 85 TRP A C 1
ATOM 663 O O . TRP A 1 85 ? -31.529 1.446 31.682 1.00 87.94 85 TRP A O 1
ATOM 673 N N . GLN A 1 86 ? -30.836 0.232 29.923 1.00 89.31 86 GLN A N 1
ATOM 674 C CA . GLN A 1 86 ? -31.744 -0.896 30.151 1.00 89.31 86 GLN A CA 1
ATOM 675 C C . GLN A 1 86 ? -31.438 -1.616 31.469 1.00 89.31 86 GLN A C 1
ATOM 677 O O . GLN A 1 86 ? -32.357 -1.881 32.245 1.00 89.31 86 GLN A O 1
ATOM 682 N N . ALA A 1 87 ? -30.157 -1.882 31.746 1.00 91.44 87 ALA A N 1
ATOM 683 C CA . ALA A 1 87 ? -29.724 -2.519 32.985 1.00 91.44 87 ALA A CA 1
ATOM 684 C C . ALA A 1 87 ? -30.131 -1.690 34.214 1.00 91.44 87 ALA A C 1
ATOM 686 O O . ALA A 1 87 ? -30.742 -2.220 35.142 1.00 91.44 87 ALA A O 1
ATOM 687 N N . LEU A 1 88 ? -29.878 -0.376 34.190 1.00 90.12 88 LEU A N 1
ATOM 688 C CA . LEU A 1 88 ? -30.276 0.522 35.273 1.00 90.12 88 LEU A CA 1
ATOM 689 C C . LEU A 1 88 ? -31.800 0.543 35.466 1.00 90.12 88 LEU A C 1
ATOM 691 O O . LEU A 1 88 ? -32.276 0.448 36.594 1.00 90.12 88 LEU A O 1
ATOM 695 N N . ASN A 1 89 ? -32.575 0.622 34.380 1.00 91.19 89 ASN A N 1
ATOM 696 C CA . ASN A 1 89 ? -34.035 0.642 34.461 1.00 91.19 89 ASN A CA 1
ATOM 697 C C . ASN A 1 89 ? -34.607 -0.678 35.013 1.00 91.19 89 ASN A C 1
ATOM 699 O O . ASN A 1 89 ? -35.593 -0.668 35.749 1.00 91.19 89 ASN A O 1
ATOM 703 N N . SER A 1 90 ? -33.970 -1.813 34.708 1.00 91.62 90 SER A N 1
ATOM 704 C CA . SER A 1 90 ? -34.323 -3.109 35.298 1.00 91.62 90 SER A CA 1
ATOM 705 C C . SER A 1 90 ? -34.094 -3.126 36.811 1.00 91.62 90 SER A C 1
ATOM 707 O O . SER A 1 90 ? -34.991 -3.516 37.556 1.00 91.62 90 SER A O 1
ATOM 709 N N . LEU A 1 91 ? -32.937 -2.636 37.271 1.00 92.31 91 LEU A N 1
ATOM 710 C CA . LEU A 1 91 ? -32.610 -2.556 38.699 1.00 92.31 91 LEU A CA 1
ATOM 711 C C . LEU A 1 91 ? -33.567 -1.632 39.460 1.00 92.31 91 LEU A C 1
ATOM 713 O O . LEU A 1 91 ? -34.032 -1.977 40.546 1.00 92.31 91 LEU A O 1
ATOM 717 N N . ILE A 1 92 ? -33.905 -0.474 38.882 1.00 91.81 92 ILE A N 1
ATOM 718 C CA . ILE A 1 92 ? -34.891 0.450 39.460 1.00 91.81 92 ILE A CA 1
ATOM 719 C C . ILE A 1 92 ? -36.241 -0.256 39.619 1.00 91.81 92 ILE A C 1
ATOM 721 O O . ILE A 1 92 ? -36.845 -0.197 40.689 1.00 91.81 92 ILE A O 1
ATOM 725 N N . ASN A 1 93 ? -36.696 -0.971 38.586 1.00 92.12 93 ASN A N 1
ATOM 726 C CA . ASN A 1 93 ? -37.956 -1.708 38.636 1.00 92.12 93 ASN A CA 1
ATOM 727 C C . ASN A 1 93 ? -37.958 -2.803 39.713 1.00 92.12 93 ASN A C 1
ATOM 729 O O . ASN A 1 93 ? -38.970 -2.981 40.394 1.00 92.12 93 ASN A O 1
ATOM 733 N N . GLU A 1 94 ? -36.856 -3.533 39.892 1.00 93.56 94 GLU A N 1
ATOM 734 C CA . GLU A 1 94 ? -36.726 -4.523 40.969 1.00 93.56 94 GLU A CA 1
ATOM 735 C C . GLU A 1 94 ? -36.767 -3.877 42.356 1.00 93.56 94 GLU A C 1
ATOM 737 O O . GLU A 1 94 ? -37.529 -4.325 43.216 1.00 93.56 94 GLU A O 1
ATOM 742 N N . ALA A 1 95 ? -36.031 -2.784 42.561 1.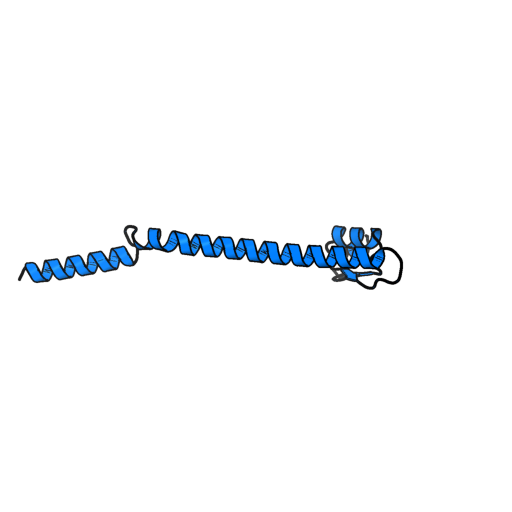00 90.19 95 ALA A N 1
ATOM 743 C CA . ALA A 1 95 ? -36.038 -2.053 43.826 1.00 90.19 95 ALA A CA 1
ATOM 744 C C . ALA A 1 95 ? -37.433 -1.490 44.160 1.00 90.19 95 ALA A C 1
ATOM 746 O O . ALA A 1 95 ? -37.893 -1.593 45.300 1.00 90.19 95 ALA A O 1
ATOM 747 N N . CYS A 1 96 ? -38.146 -0.947 43.166 1.00 85.31 96 CYS A N 1
ATOM 748 C CA . CYS A 1 96 ? -39.519 -0.465 43.330 1.00 85.31 96 CYS A CA 1
ATOM 749 C C . CYS A 1 96 ? -40.485 -1.585 43.735 1.00 85.31 96 CYS A C 1
ATOM 751 O O . CYS A 1 96 ? -41.327 -1.372 44.605 1.00 85.31 96 CYS A O 1
ATOM 753 N N . LYS A 1 97 ? -40.350 -2.786 43.156 1.00 89.50 97 LYS A N 1
ATOM 754 C CA . LYS A 1 97 ? -41.161 -3.955 43.541 1.00 89.50 97 LYS A CA 1
ATOM 755 C C . LYS A 1 97 ? -40.875 -4.414 44.968 1.00 89.50 97 LYS A C 1
ATOM 757 O O . LYS A 1 97 ? -41.800 -4.822 45.661 1.00 89.50 97 LYS A O 1
ATOM 762 N N . PHE A 1 98 ? -39.620 -4.339 45.406 1.00 82.69 98 PHE A N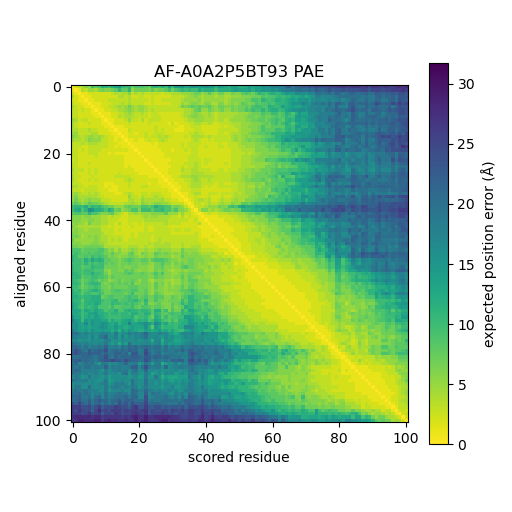 1
ATOM 763 C CA . PHE A 1 98 ? -39.233 -4.714 46.766 1.00 82.69 98 PHE A CA 1
ATOM 764 C C . PHE A 1 98 ? -39.814 -3.757 47.816 1.00 82.69 98 PHE A C 1
ATOM 766 O O . PHE A 1 98 ? -40.205 -4.195 48.888 1.00 82.69 98 PHE A O 1
ATOM 773 N N . ARG A 1 99 ? -39.916 -2.462 47.488 1.00 72.81 99 ARG A N 1
ATOM 774 C CA . ARG A 1 99 ? -40.480 -1.422 48.366 1.00 72.81 99 ARG A CA 1
ATOM 775 C C . ARG A 1 99 ? -42.015 -1.421 48.446 1.00 72.81 99 ARG A C 1
ATOM 777 O O . ARG A 1 99 ? -42.567 -0.791 49.340 1.00 72.81 99 ARG A O 1
ATOM 784 N N . ALA A 1 100 ? -42.699 -2.061 47.497 1.00 66.81 100 ALA A N 1
ATOM 785 C CA . ALA A 1 100 ? -44.163 -2.156 47.454 1.00 66.81 100 ALA A CA 1
ATOM 786 C C . ALA A 1 100 ? -44.729 -3.391 48.192 1.00 66.81 100 ALA A C 1
ATOM 788 O O . ALA A 1 100 ? -45.945 -3.582 48.209 1.00 66.81 100 ALA A O 1
ATOM 789 N N . LYS A 1 101 ? -43.854 -4.225 48.764 1.00 55.22 101 LYS A N 1
ATOM 790 C CA . LYS A 1 101 ? -44.171 -5.288 49.728 1.00 55.22 101 LYS A CA 1
ATOM 791 C C . LYS A 1 101 ? -43.928 -4.787 51.145 1.00 55.22 101 LYS A C 1
ATOM 793 O O . LYS A 1 101 ? -44.661 -5.266 52.033 1.00 55.22 101 LYS A O 1
#

Radius of gyration: 28.6 Å; Cα contacts (8 Å, |Δi|>4): 75; chains: 1; bounding box: 68×17×75 Å